Protein AF-A0A3D9H2J5-F1 (afdb_monomer_lite)

Radius of gyration: 15.91 Å; chains: 1; bounding box: 38×36×37 Å

Organism: NCBI:txid1461337

pLDDT: mean 86.43, std 13.75, range [40.31, 96.31]

Secondary structure (DSSP, 8-state):
--HHHHHHHHHHHHHHHHHHTT-HHHHHHHHHHHHHTT---HHHHHHHHHHHHHTT-HHHHHHHHHHHHHHH-SPPTT-THHHHHHHHHHHTT-HHHHHHHHHHHHHHHHHHTTS--S-----

Sequence (123 aa):
MTNNALSSGLILRLAHAMLLDGRPGNAAILADTAQAIGMKSEKILAIKAYALLLADEAQSASEAMAEWERDNREIGPASPLQILKAIIQQKSGDEEAARTILIRYSETVEKQMGGPHLPAAAA

Foldseek 3Di:
DPPPVVVVVVLLVVLVVCVVVLNLVVSLVSLVVCVVVPNDDPSSLVSNLVSCVSVVNLVVSVVSQVVSCVVPNDDDLQHPVLQSVLSSCVSVVNNVSSVVSVVSNQVVVQVVVPHDPDDPPDD

Structure (mmCIF, N/CA/C/O backbone):
data_AF-A0A3D9H2J5-F1
#
_entry.id   AF-A0A3D9H2J5-F1
#
loop_
_atom_site.group_PDB
_atom_site.id
_atom_site.type_symbol
_atom_site.label_atom_id
_atom_site.label_alt_id
_atom_site.label_comp_id
_atom_site.label_asym_id
_atom_site.label_entity_id
_atom_site.label_seq_id
_atom_site.pdbx_PDB_ins_code
_atom_site.Cartn_x
_atom_site.Cartn_y
_atom_site.Cartn_z
_atom_site.occupancy
_atom_site.B_iso_or_equiv
_atom_site.auth_seq_id
_atom_site.auth_comp_id
_atom_site.auth_asym_id
_atom_site.auth_atom_id
_atom_site.pdbx_PDB_model_num
ATOM 1 N N . MET A 1 1 ? 24.006 3.958 -19.427 1.00 42.19 1 MET A N 1
ATOM 2 C CA . MET A 1 1 ? 23.217 3.600 -18.223 1.00 42.19 1 MET A CA 1
ATOM 3 C C . MET A 1 1 ? 21.894 4.385 -18.167 1.00 42.19 1 MET A C 1
ATOM 5 O O . MET A 1 1 ? 21.607 5.046 -17.183 1.00 42.19 1 MET A O 1
ATOM 9 N N . THR A 1 2 ? 21.064 4.325 -19.215 1.00 49.44 2 THR A N 1
ATOM 10 C CA . THR A 1 2 ? 19.833 5.143 -19.365 1.00 49.44 2 THR A CA 1
ATOM 11 C C . THR A 1 2 ? 18.534 4.330 -19.294 1.00 49.44 2 THR A C 1
ATOM 13 O O . THR A 1 2 ? 17.446 4.898 -19.300 1.00 49.44 2 THR A O 1
ATOM 16 N N . ASN A 1 3 ? 18.627 3.001 -19.191 1.00 54.72 3 ASN A N 1
ATOM 17 C CA . ASN A 1 3 ? 17.481 2.110 -19.384 1.00 54.72 3 ASN A CA 1
ATOM 18 C C . ASN A 1 3 ? 16.549 1.998 -18.163 1.00 54.72 3 ASN A C 1
ATOM 20 O O . ASN A 1 3 ? 15.408 1.575 -18.314 1.00 54.72 3 ASN A O 1
ATOM 24 N N . ASN A 1 4 ? 17.007 2.389 -16.966 1.00 61.03 4 ASN A N 1
ATOM 25 C CA . ASN A 1 4 ? 16.297 2.124 -15.706 1.00 61.03 4 ASN A CA 1
ATOM 26 C C . ASN A 1 4 ? 15.177 3.145 -15.404 1.00 61.03 4 ASN A C 1
ATOM 28 O O . ASN A 1 4 ? 14.145 2.812 -14.828 1.00 61.03 4 ASN A O 1
ATOM 32 N N . ALA A 1 5 ? 15.341 4.401 -15.835 1.00 61.66 5 ALA A N 1
ATOM 33 C CA . ALA A 1 5 ? 14.344 5.452 -15.607 1.00 61.66 5 ALA A CA 1
ATOM 34 C C . ALA A 1 5 ? 13.113 5.300 -16.523 1.00 61.66 5 ALA A C 1
ATOM 36 O O . ALA A 1 5 ? 11.979 5.498 -16.084 1.00 61.66 5 ALA A O 1
ATOM 37 N N . LEU A 1 6 ? 13.329 4.903 -17.783 1.00 62.19 6 LEU A N 1
ATOM 38 C CA . LEU A 1 6 ? 12.255 4.669 -18.755 1.00 62.19 6 LEU A CA 1
ATOM 39 C C . LEU A 1 6 ? 11.397 3.455 -18.377 1.00 62.19 6 LEU A C 1
ATOM 41 O O . LEU A 1 6 ? 10.169 3.537 -18.410 1.00 62.19 6 LEU A O 1
ATOM 45 N N . SER A 1 7 ? 12.034 2.362 -17.954 1.00 73.81 7 SER A N 1
ATOM 46 C CA . SER A 1 7 ? 11.350 1.156 -17.467 1.00 73.81 7 SER A CA 1
ATOM 47 C C . SER A 1 7 ? 10.592 1.416 -16.160 1.00 73.81 7 SER A C 1
ATOM 49 O O . SER A 1 7 ? 9.438 1.006 -16.045 1.00 73.81 7 SER A O 1
ATOM 51 N N . SER A 1 8 ? 11.150 2.214 -15.240 1.00 73.81 8 SER A N 1
ATOM 52 C CA . SER A 1 8 ? 10.431 2.675 -14.039 1.00 73.81 8 SER A CA 1
ATOM 53 C C . SER A 1 8 ? 9.174 3.471 -14.371 1.00 73.81 8 SER A C 1
ATOM 55 O O . SER A 1 8 ? 8.104 3.192 -13.837 1.00 73.81 8 SER A O 1
ATOM 57 N N . GLY A 1 9 ? 9.267 4.434 -15.290 1.00 84.00 9 GLY A N 1
ATOM 58 C CA . GLY A 1 9 ? 8.107 5.218 -15.711 1.00 84.00 9 GLY A CA 1
ATOM 59 C C . GLY A 1 9 ? 7.017 4.375 -16.382 1.00 84.00 9 GLY A C 1
ATOM 60 O O . GLY A 1 9 ? 5.833 4.640 -16.180 1.00 84.00 9 GLY A O 1
ATOM 61 N N . LEU A 1 10 ? 7.395 3.360 -17.165 1.00 89.00 10 LEU A N 1
ATOM 62 C CA . LEU A 1 10 ? 6.447 2.444 -17.802 1.00 89.00 10 LEU A CA 1
ATOM 63 C C . LEU A 1 10 ? 5.722 1.566 -16.774 1.00 89.00 10 LEU A C 1
ATOM 65 O O . LEU A 1 10 ? 4.498 1.478 -16.825 1.00 89.00 10 LEU A O 1
ATOM 69 N N . ILE A 1 11 ? 6.455 0.977 -15.826 1.00 89.44 11 ILE A N 1
ATOM 70 C CA . ILE A 1 11 ? 5.887 0.124 -14.771 1.00 89.44 11 ILE A CA 1
ATOM 71 C C . ILE A 1 11 ? 4.869 0.900 -13.935 1.00 89.44 11 ILE A C 1
ATOM 73 O O . ILE A 1 11 ? 3.759 0.417 -13.730 1.00 89.44 11 ILE A O 1
ATOM 77 N N . LEU A 1 12 ? 5.200 2.129 -13.523 1.00 89.81 12 LEU A N 1
ATOM 78 C CA . LEU A 1 12 ? 4.281 2.971 -12.752 1.00 89.81 12 LEU A CA 1
ATOM 79 C C . LEU A 1 12 ? 2.983 3.260 -13.522 1.00 89.81 12 LEU A C 1
ATOM 81 O O . LEU A 1 12 ? 1.895 3.166 -12.957 1.00 89.81 12 LEU A O 1
ATOM 85 N N . ARG A 1 13 ? 3.079 3.592 -14.817 1.00 93.44 13 ARG A N 1
ATOM 86 C CA . ARG A 1 13 ? 1.900 3.870 -15.656 1.00 93.44 13 ARG A CA 1
ATOM 87 C C . ARG A 1 13 ? 1.050 2.626 -15.883 1.00 93.44 13 ARG A C 1
ATOM 89 O O . ARG A 1 13 ? -0.171 2.721 -15.829 1.00 93.44 13 ARG A O 1
ATOM 96 N N . LEU A 1 14 ? 1.682 1.480 -16.126 1.00 94.62 14 LEU A N 1
ATOM 97 C CA . LEU A 1 14 ? 0.977 0.222 -16.348 1.00 94.62 14 LEU A CA 1
ATOM 98 C C . LEU A 1 14 ? 0.260 -0.242 -15.077 1.00 94.62 14 LEU A C 1
ATOM 100 O O . LEU A 1 14 ? -0.917 -0.583 -15.141 1.00 94.62 14 LEU A O 1
ATOM 104 N N . ALA A 1 15 ? 0.930 -0.182 -13.926 1.00 94.19 15 ALA A N 1
ATOM 105 C CA . ALA A 1 15 ? 0.312 -0.496 -12.645 1.00 94.19 15 ALA A CA 1
ATOM 106 C C . ALA A 1 15 ? -0.872 0.431 -12.347 1.00 94.19 15 ALA A C 1
ATOM 108 O O . ALA A 1 15 ? -1.934 -0.032 -11.942 1.00 94.19 15 ALA A O 1
ATOM 109 N N . HIS A 1 16 ? -0.728 1.732 -12.616 1.00 92.56 16 HIS A N 1
ATOM 110 C CA . HIS A 1 16 ? -1.829 2.679 -12.466 1.00 92.56 16 HIS A CA 1
ATOM 111 C C . HIS A 1 16 ? -3.009 2.347 -13.392 1.00 92.56 16 HIS A C 1
ATOM 113 O O . HIS A 1 16 ? -4.150 2.337 -12.941 1.00 92.56 16 HIS A O 1
ATOM 119 N N . ALA A 1 17 ? -2.753 2.003 -14.657 1.00 95.19 17 ALA A N 1
ATOM 120 C CA . ALA A 1 17 ? -3.803 1.582 -15.583 1.00 95.19 17 ALA A CA 1
ATOM 121 C C . ALA A 1 17 ? -4.522 0.305 -15.112 1.00 95.19 17 ALA A C 1
ATOM 123 O O . ALA A 1 17 ? -5.740 0.223 -15.215 1.00 95.19 17 ALA A O 1
ATOM 124 N N . MET A 1 18 ? -3.794 -0.668 -14.551 1.00 96.31 18 MET A N 1
ATOM 125 C CA . MET A 1 18 ? -4.388 -1.880 -13.970 1.00 96.31 18 MET A CA 1
ATOM 126 C C . MET A 1 18 ? -5.296 -1.561 -12.778 1.00 96.31 18 MET A C 1
ATOM 128 O O . MET A 1 18 ? -6.372 -2.143 -12.668 1.00 96.31 18 MET A O 1
ATOM 132 N N . LEU A 1 19 ? -4.889 -0.627 -11.912 1.00 93.94 19 LEU A N 1
ATOM 133 C CA . LEU A 1 19 ? -5.704 -0.171 -10.782 1.00 93.94 19 LEU A CA 1
ATOM 134 C C . LEU A 1 19 ? -6.996 0.509 -11.257 1.00 93.94 19 LEU A C 1
ATOM 136 O O . LEU A 1 19 ? -8.068 0.188 -10.753 1.00 93.94 19 LEU A O 1
ATOM 140 N N . LEU A 1 20 ? -6.906 1.397 -12.253 1.00 94.00 20 LEU A N 1
ATOM 141 C CA . LEU A 1 20 ? -8.071 2.079 -12.834 1.00 94.00 20 LEU A CA 1
ATOM 142 C C . LEU A 1 20 ? -9.048 1.111 -13.511 1.00 94.00 20 LEU A C 1
ATOM 144 O O . LEU A 1 20 ? -10.253 1.335 -13.488 1.00 94.00 20 LEU A O 1
ATOM 148 N N . ASP A 1 21 ? -8.530 0.031 -14.086 1.00 95.44 21 ASP A N 1
ATOM 149 C CA . ASP A 1 21 ? -9.309 -1.012 -14.754 1.00 95.44 21 ASP A CA 1
ATOM 150 C C . ASP A 1 21 ? -9.847 -2.082 -13.781 1.00 95.44 21 ASP A C 1
ATOM 152 O O . ASP A 1 21 ? -10.285 -3.151 -14.199 1.00 95.44 21 ASP A O 1
ATOM 156 N N . GLY A 1 22 ? -9.771 -1.843 -12.466 1.00 94.31 22 GLY A N 1
ATOM 157 C CA . GLY A 1 22 ? -10.298 -2.760 -11.452 1.00 94.31 22 GLY A CA 1
ATOM 158 C C . GLY A 1 22 ? -9.533 -4.082 -11.351 1.00 94.31 22 GLY A C 1
ATOM 159 O O . GLY A 1 22 ? -10.092 -5.086 -10.915 1.00 94.31 22 GLY A O 1
ATOM 160 N N . ARG A 1 23 ? -8.250 -4.102 -11.737 1.00 95.94 23 ARG A N 1
ATOM 161 C CA . ARG A 1 23 ? -7.363 -5.277 -11.667 1.00 95.94 23 ARG A CA 1
ATOM 162 C C . ARG A 1 23 ? -6.253 -5.085 -10.621 1.00 95.94 23 ARG A C 1
ATOM 164 O O . ARG A 1 23 ? -5.072 -5.104 -10.983 1.00 95.94 23 ARG A O 1
ATOM 171 N N . PRO A 1 24 ? -6.589 -4.919 -9.326 1.00 94.50 24 PRO A N 1
ATOM 172 C CA . PRO A 1 24 ? -5.598 -4.666 -8.282 1.00 94.50 24 PRO A CA 1
ATOM 173 C C . PRO A 1 24 ? -4.600 -5.821 -8.124 1.00 94.50 24 PRO A C 1
ATOM 175 O O . PRO A 1 24 ? -3.406 -5.565 -8.020 1.00 94.50 24 PRO A O 1
ATOM 178 N N . GLY A 1 25 ? -5.033 -7.082 -8.234 1.00 94.19 25 GLY A N 1
ATOM 179 C CA . GLY A 1 25 ? -4.120 -8.233 -8.167 1.00 94.19 25 GLY A CA 1
ATOM 180 C C . GLY A 1 25 ? -3.014 -8.194 -9.232 1.00 94.19 25 GLY A C 1
ATOM 181 O O . GLY A 1 25 ? -1.847 -8.431 -8.931 1.00 94.19 25 GLY A O 1
ATOM 182 N N . ASN A 1 26 ? -3.337 -7.782 -10.463 1.00 95.88 26 ASN A N 1
ATOM 183 C CA . ASN A 1 26 ? -2.330 -7.623 -11.519 1.00 95.88 26 ASN A CA 1
ATOM 184 C C . ASN A 1 26 ? -1.342 -6.493 -11.202 1.00 95.88 26 ASN A C 1
ATOM 186 O O . ASN A 1 26 ? -0.153 -6.615 -11.495 1.00 95.88 26 ASN A O 1
ATOM 190 N N . ALA A 1 27 ? -1.821 -5.403 -10.595 1.00 96.19 27 ALA A N 1
ATOM 191 C CA . ALA A 1 27 ? -0.967 -4.298 -10.178 1.00 96.19 27 ALA A CA 1
ATOM 192 C C . ALA A 1 27 ? -0.005 -4.716 -9.050 1.00 96.19 27 ALA A C 1
ATOM 194 O O . ALA A 1 27 ? 1.163 -4.328 -9.080 1.00 96.19 27 ALA A O 1
ATOM 195 N N . ALA A 1 28 ? -0.463 -5.548 -8.106 1.00 94.75 28 ALA A N 1
ATOM 196 C CA . ALA A 1 28 ? 0.378 -6.124 -7.055 1.00 94.75 28 ALA A CA 1
ATOM 197 C C . ALA A 1 28 ? 1.467 -7.042 -7.640 1.00 94.75 28 ALA A C 1
ATOM 199 O O . ALA A 1 28 ? 2.647 -6.831 -7.368 1.00 94.75 28 ALA A O 1
ATOM 200 N N . ILE A 1 29 ? 1.099 -7.964 -8.542 1.00 94.81 29 ILE A N 1
ATOM 201 C CA . ILE A 1 29 ? 2.050 -8.854 -9.238 1.00 94.81 29 ILE A CA 1
ATOM 202 C C . ILE A 1 29 ? 3.099 -8.047 -10.018 1.00 94.81 29 ILE A C 1
ATOM 204 O O . ILE A 1 29 ? 4.290 -8.373 -10.013 1.00 94.81 29 ILE A O 1
ATOM 208 N N . LEU A 1 30 ? 2.679 -6.976 -10.696 1.00 94.75 30 LEU A N 1
ATOM 209 C CA . LEU A 1 30 ? 3.595 -6.103 -11.426 1.00 94.75 30 LEU A CA 1
ATOM 210 C C . LEU A 1 30 ? 4.566 -5.378 -10.480 1.00 94.75 30 LEU A C 1
ATOM 212 O O . LEU A 1 30 ? 5.746 -5.242 -10.808 1.00 94.75 30 LEU A O 1
ATOM 216 N N . ALA A 1 31 ? 4.096 -4.935 -9.312 1.00 93.75 31 ALA A N 1
ATOM 217 C CA . ALA A 1 31 ? 4.947 -4.314 -8.304 1.00 93.75 31 ALA A CA 1
ATOM 218 C C . ALA A 1 31 ? 5.964 -5.307 -7.714 1.00 93.75 31 ALA A C 1
ATOM 220 O O . ALA A 1 31 ? 7.140 -4.960 -7.603 1.00 93.75 31 ALA A O 1
ATOM 221 N N . ASP A 1 32 ? 5.556 -6.547 -7.434 1.00 92.94 32 ASP A N 1
ATOM 222 C CA . ASP A 1 32 ? 6.462 -7.620 -6.997 1.00 92.94 32 ASP A CA 1
ATOM 223 C C . ASP A 1 32 ? 7.522 -7.929 -8.052 1.00 92.94 32 ASP A C 1
ATOM 225 O O . ASP A 1 32 ? 8.711 -8.028 -7.751 1.00 92.94 32 ASP A O 1
ATOM 229 N N . THR A 1 33 ? 7.106 -8.000 -9.317 1.00 92.25 33 THR A N 1
ATOM 230 C CA . THR A 1 33 ? 8.023 -8.212 -10.441 1.00 92.25 33 THR A CA 1
ATOM 231 C C . THR A 1 33 ? 9.048 -7.081 -10.525 1.00 92.25 33 THR A C 1
ATOM 233 O O . THR A 1 33 ? 10.238 -7.339 -10.703 1.00 92.25 33 THR A O 1
ATOM 236 N N . ALA A 1 34 ? 8.614 -5.828 -10.350 1.00 90.94 34 ALA A N 1
ATOM 237 C CA . ALA A 1 34 ? 9.506 -4.673 -10.329 1.00 90.94 34 ALA A CA 1
ATOM 238 C C . ALA A 1 34 ? 10.513 -4.751 -9.166 1.00 90.94 34 ALA A C 1
ATOM 240 O O . ALA A 1 34 ? 11.709 -4.525 -9.363 1.00 90.94 34 ALA A O 1
ATOM 241 N N . GLN A 1 35 ? 10.063 -5.125 -7.965 1.00 89.50 35 GLN A N 1
ATOM 242 C CA . GLN A 1 35 ? 10.947 -5.326 -6.814 1.00 89.50 35 GLN A CA 1
ATOM 243 C C . GLN A 1 35 ? 11.967 -6.447 -7.065 1.00 89.50 35 GLN A C 1
ATOM 245 O O . GLN A 1 35 ? 13.153 -6.256 -6.785 1.00 89.50 35 GLN A O 1
ATOM 250 N N . ALA A 1 36 ? 11.541 -7.570 -7.654 1.00 88.69 36 ALA A N 1
ATOM 251 C CA . ALA A 1 36 ? 12.396 -8.719 -7.959 1.00 88.69 36 ALA A CA 1
ATOM 252 C C . ALA A 1 36 ? 13.523 -8.390 -8.953 1.00 88.69 36 ALA A C 1
ATOM 254 O O . ALA A 1 36 ? 14.624 -8.926 -8.837 1.00 88.69 36 ALA A O 1
ATOM 255 N N . ILE A 1 37 ? 13.292 -7.463 -9.889 1.00 87.00 37 ILE A N 1
ATOM 256 C CA . ILE A 1 37 ? 14.328 -6.968 -10.815 1.00 87.00 37 ILE A CA 1
ATOM 257 C C . ILE A 1 37 ? 15.149 -5.797 -10.242 1.00 87.00 37 ILE A C 1
ATOM 259 O O . ILE A 1 37 ? 15.880 -5.127 -10.973 1.00 87.00 37 ILE A O 1
ATOM 263 N N 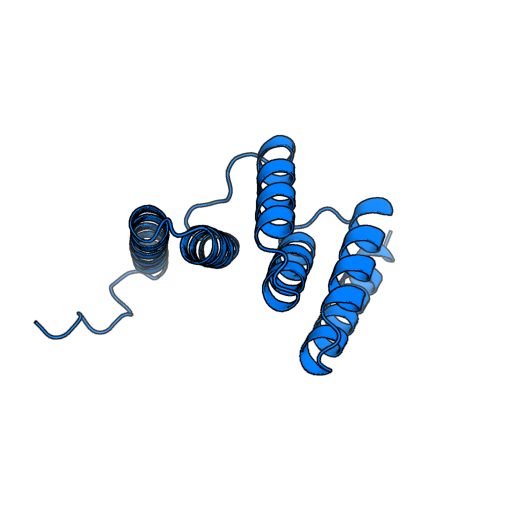. GLY A 1 38 ? 15.051 -5.545 -8.933 1.00 84.81 38 GLY A N 1
ATOM 264 C CA . GLY A 1 38 ? 15.869 -4.573 -8.206 1.00 84.81 38 GLY A CA 1
ATOM 265 C C . GLY A 1 38 ? 15.295 -3.157 -8.143 1.00 84.81 38 GLY A C 1
ATOM 266 O O . GLY A 1 38 ? 15.978 -2.243 -7.680 1.00 84.81 38 GLY A O 1
ATOM 267 N N . MET A 1 39 ? 14.047 -2.935 -8.567 1.00 86.38 39 MET A N 1
ATOM 268 C CA . MET A 1 39 ? 13.413 -1.613 -8.521 1.00 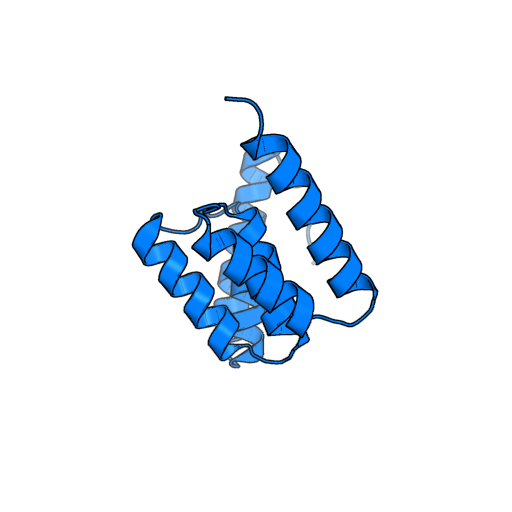86.38 39 MET A CA 1
ATOM 269 C C . MET A 1 39 ? 12.790 -1.345 -7.150 1.00 86.38 39 MET A C 1
ATOM 271 O O . MET A 1 39 ? 11.570 -1.292 -6.983 1.00 86.38 39 MET A O 1
ATOM 275 N N . LYS A 1 40 ? 13.647 -1.145 -6.147 1.00 84.38 40 LYS A N 1
ATOM 276 C CA . LYS A 1 40 ? 13.232 -0.746 -4.799 1.00 84.38 40 LYS A CA 1
ATOM 277 C C . LYS A 1 40 ? 13.010 0.767 -4.754 1.00 84.38 40 LYS A C 1
ATOM 279 O O . LYS A 1 40 ? 13.957 1.546 -4.725 1.00 84.38 40 LYS A O 1
ATOM 284 N N . SER A 1 41 ? 11.749 1.196 -4.785 1.00 87.19 41 SER A N 1
ATOM 285 C CA . SER A 1 41 ? 11.379 2.600 -4.584 1.00 87.19 41 SER A CA 1
ATOM 286 C C . SER A 1 41 ? 10.061 2.720 -3.832 1.00 87.19 41 SER A C 1
ATOM 288 O O . SER A 1 41 ? 9.179 1.870 -3.966 1.00 87.19 41 SER A O 1
ATOM 290 N N . GLU A 1 42 ? 9.907 3.829 -3.112 1.00 89.00 42 GLU A N 1
ATOM 291 C CA . GLU A 1 42 ? 8.697 4.152 -2.351 1.00 89.00 42 GLU A CA 1
ATOM 292 C C . GLU A 1 42 ? 7.432 4.105 -3.225 1.00 89.00 42 GLU A C 1
ATOM 294 O O . GLU A 1 42 ? 6.379 3.654 -2.790 1.00 89.00 42 GLU A O 1
ATOM 299 N N . LYS A 1 43 ? 7.546 4.492 -4.503 1.00 90.19 43 LYS A N 1
ATOM 300 C CA . LYS A 1 43 ? 6.431 4.478 -5.465 1.00 90.19 43 LYS A CA 1
ATOM 301 C C . LYS A 1 43 ? 5.965 3.065 -5.813 1.00 90.19 43 LYS A C 1
ATOM 303 O O . LYS A 1 43 ? 4.768 2.838 -5.954 1.00 90.19 43 LYS A O 1
ATOM 308 N N . ILE A 1 44 ? 6.901 2.127 -5.962 1.00 91.50 44 ILE A N 1
ATOM 309 C CA . ILE A 1 44 ? 6.575 0.722 -6.241 1.00 91.50 44 ILE A CA 1
ATOM 310 C C . ILE A 1 44 ? 5.915 0.090 -5.015 1.00 91.50 44 ILE A C 1
ATOM 312 O O . ILE A 1 44 ? 4.917 -0.613 -5.159 1.00 91.50 44 ILE A O 1
ATOM 316 N N . LEU A 1 45 ? 6.399 0.409 -3.811 1.00 93.56 45 LEU A N 1
ATOM 317 C CA . LEU A 1 45 ? 5.735 -0.016 -2.583 1.00 93.56 45 LEU A CA 1
ATOM 318 C C . LEU A 1 45 ? 4.330 0.581 -2.446 1.00 93.56 45 LEU A C 1
ATOM 320 O O . LEU A 1 45 ? 3.405 -0.144 -2.098 1.00 93.56 45 LEU A O 1
ATOM 324 N N . ALA A 1 46 ? 4.153 1.870 -2.748 1.00 93.50 46 ALA A N 1
ATOM 325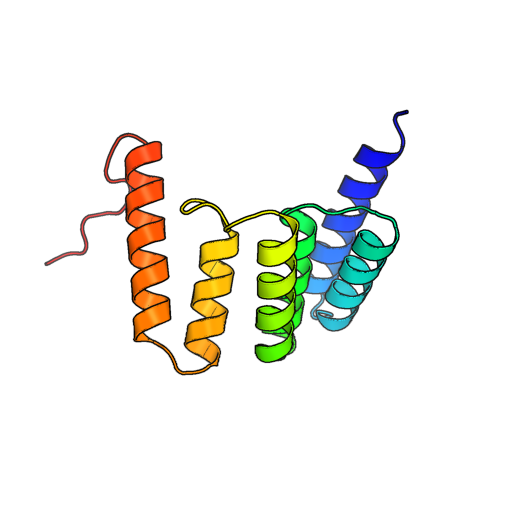 C CA . ALA A 1 46 ? 2.846 2.520 -2.690 1.00 93.50 46 ALA A CA 1
ATOM 326 C C . ALA A 1 46 ? 1.829 1.818 -3.601 1.00 93.50 46 ALA A C 1
ATOM 328 O O . ALA A 1 46 ? 0.708 1.556 -3.176 1.00 93.50 46 ALA A O 1
ATOM 329 N N . ILE A 1 47 ? 2.238 1.459 -4.824 1.00 94.25 47 ILE A N 1
ATOM 330 C CA . ILE A 1 47 ? 1.411 0.674 -5.749 1.00 94.25 47 ILE A CA 1
ATOM 331 C C . ILE A 1 47 ? 1.060 -0.681 -5.144 1.00 94.25 47 ILE A C 1
ATOM 333 O O . ILE A 1 47 ? -0.115 -1.030 -5.132 1.00 94.25 47 ILE A O 1
ATOM 337 N N . LYS A 1 48 ? 2.051 -1.429 -4.639 1.00 95.19 48 LYS A N 1
ATOM 338 C CA . LYS A 1 48 ? 1.829 -2.752 -4.042 1.00 95.19 48 LYS A CA 1
ATOM 339 C C . LYS A 1 48 ? 0.843 -2.671 -2.880 1.00 95.19 48 LYS A C 1
ATOM 341 O O . LYS A 1 48 ? -0.176 -3.347 -2.897 1.00 95.19 48 LYS A O 1
ATOM 346 N N . ALA A 1 49 ? 1.107 -1.809 -1.903 1.00 95.12 49 ALA A N 1
ATOM 347 C CA . ALA A 1 49 ? 0.258 -1.665 -0.728 1.00 95.12 49 ALA A CA 1
ATOM 348 C C . ALA A 1 49 ? -1.157 -1.197 -1.094 1.00 95.12 49 ALA A C 1
ATOM 350 O O . ALA A 1 49 ? -2.128 -1.744 -0.585 1.00 95.12 49 ALA A O 1
ATOM 351 N N . TYR A 1 50 ? -1.295 -0.233 -2.009 1.00 95.25 50 TYR A N 1
ATOM 352 C CA . TYR A 1 50 ? -2.610 0.220 -2.459 1.00 95.25 50 TYR A CA 1
ATOM 353 C C . TYR A 1 50 ? -3.375 -0.868 -3.226 1.00 95.25 50 TYR A C 1
ATOM 355 O O . TYR A 1 50 ? -4.563 -1.068 -2.989 1.00 95.25 50 TYR A O 1
ATOM 363 N N . ALA A 1 51 ? -2.692 -1.611 -4.097 1.00 95.94 51 ALA A N 1
ATOM 364 C CA . ALA A 1 51 ? -3.264 -2.746 -4.809 1.00 95.94 51 ALA A CA 1
ATOM 365 C C . ALA A 1 51 ? -3.769 -3.828 -3.842 1.00 95.94 51 ALA A C 1
ATOM 367 O O . ALA A 1 51 ? -4.910 -4.264 -3.961 1.00 95.94 51 ALA A O 1
ATOM 368 N N . LEU A 1 52 ? -2.958 -4.203 -2.850 1.00 95.94 52 LEU A N 1
ATOM 369 C CA . LEU A 1 52 ? -3.329 -5.175 -1.818 1.00 95.94 52 LEU A CA 1
ATOM 370 C C . LEU A 1 52 ? -4.528 -4.683 -0.994 1.00 95.94 52 LEU A C 1
ATOM 372 O O . LEU A 1 52 ? -5.473 -5.431 -0.773 1.00 95.94 52 LEU A O 1
ATOM 376 N N . LEU A 1 53 ? -4.564 -3.399 -0.626 1.00 94.94 53 LEU A N 1
ATOM 377 C CA . LEU A 1 53 ? -5.709 -2.801 0.071 1.00 94.94 53 LEU A CA 1
ATOM 378 C C . LEU A 1 53 ? -7.006 -2.832 -0.752 1.00 94.94 53 LEU A C 1
ATOM 380 O O . LEU A 1 53 ? -8.076 -3.045 -0.179 1.00 94.94 53 LEU A O 1
ATOM 384 N N . LEU A 1 54 ? -6.928 -2.623 -2.071 1.00 94.19 54 LEU A N 1
ATOM 385 C CA . LEU A 1 54 ? -8.075 -2.744 -2.981 1.00 94.19 54 LEU A CA 1
ATOM 386 C C . LEU A 1 54 ? -8.516 -4.197 -3.193 1.00 94.19 54 LEU A C 1
ATOM 388 O O . LEU A 1 54 ? -9.692 -4.436 -3.452 1.00 94.19 54 LEU A O 1
ATOM 392 N N . ALA A 1 55 ? -7.592 -5.151 -3.081 1.00 92.56 55 ALA A N 1
ATOM 393 C CA . ALA A 1 55 ? -7.876 -6.585 -3.103 1.00 92.56 55 ALA A CA 1
ATOM 394 C C . ALA A 1 55 ? -8.388 -7.124 -1.749 1.00 92.56 55 ALA A C 1
ATOM 396 O O . ALA A 1 55 ? -8.595 -8.323 -1.613 1.00 92.56 55 ALA A O 1
ATOM 397 N N . ASP A 1 56 ? -8.603 -6.244 -0.765 1.00 92.56 56 ASP A N 1
ATOM 398 C CA . ASP A 1 56 ? -8.962 -6.571 0.622 1.00 92.56 56 ASP A CA 1
ATOM 399 C C . ASP A 1 56 ? -7.915 -7.413 1.379 1.00 92.56 56 ASP A C 1
ATOM 401 O O . ASP A 1 56 ? -8.187 -8.047 2.393 1.00 92.56 56 ASP A O 1
ATOM 405 N N . GLU A 1 57 ? -6.661 -7.345 0.936 1.00 93.31 57 GLU A N 1
ATOM 406 C CA . GLU A 1 57 ? -5.507 -8.023 1.527 1.00 93.31 57 GLU A CA 1
ATOM 407 C C . GLU A 1 57 ? -4.739 -7.074 2.467 1.00 93.31 57 GLU A C 1
ATOM 409 O O . GLU A 1 57 ? -3.542 -6.815 2.311 1.00 93.31 57 GLU A O 1
ATOM 414 N N . ALA A 1 58 ? -5.434 -6.512 3.463 1.00 92.62 58 ALA A N 1
ATOM 415 C CA . ALA A 1 58 ? -4.850 -5.533 4.392 1.00 92.62 58 ALA A CA 1
ATOM 416 C C . ALA A 1 58 ? -3.635 -6.079 5.162 1.00 92.62 58 ALA A C 1
ATOM 418 O O . ALA A 1 58 ? -2.661 -5.357 5.383 1.00 92.62 58 ALA A O 1
ATOM 419 N N . GLN A 1 59 ? -3.667 -7.366 5.518 1.00 94.56 59 GLN A N 1
ATOM 420 C CA . GLN A 1 59 ? -2.560 -8.042 6.189 1.00 94.56 59 GLN A CA 1
ATOM 421 C C . GLN A 1 59 ? -1.309 -8.088 5.301 1.00 94.56 59 GLN A C 1
ATOM 423 O O . GLN A 1 59 ? -0.228 -7.693 5.733 1.00 94.56 59 GLN A O 1
ATOM 428 N N . SER A 1 60 ? -1.459 -8.468 4.032 1.00 95.12 60 SER A N 1
ATOM 429 C CA . SER A 1 60 ? -0.354 -8.494 3.069 1.00 95.12 60 SER A CA 1
ATOM 430 C C . SER A 1 60 ? 0.180 -7.089 2.773 1.00 95.12 60 SER A C 1
ATOM 432 O O . SER A 1 60 ? 1.387 -6.902 2.609 1.00 95.12 60 SER A O 1
ATOM 434 N N . ALA A 1 61 ? -0.689 -6.071 2.757 1.00 94.81 61 ALA A N 1
ATOM 435 C CA . ALA A 1 61 ? -0.265 -4.674 2.644 1.00 94.81 61 ALA A CA 1
ATOM 436 C C . ALA A 1 61 ? 0.587 -4.234 3.850 1.00 94.81 61 ALA A C 1
ATOM 438 O O . ALA A 1 61 ? 1.607 -3.562 3.674 1.00 94.81 61 ALA A O 1
ATOM 439 N N . SER A 1 62 ? 0.195 -4.641 5.063 1.00 94.94 62 SER A N 1
ATOM 440 C CA . SER A 1 62 ? 0.946 -4.402 6.302 1.00 94.94 62 SER A CA 1
ATOM 441 C C . SER A 1 62 ? 2.328 -5.054 6.264 1.00 94.94 62 SER A C 1
ATOM 443 O O . SER A 1 62 ? 3.339 -4.407 6.539 1.00 94.94 62 SER A O 1
ATOM 445 N N . GLU A 1 63 ? 2.394 -6.316 5.839 1.00 94.62 63 GLU A N 1
ATOM 446 C CA . GLU A 1 63 ? 3.646 -7.067 5.723 1.00 94.62 63 GLU A CA 1
ATOM 447 C C . GLU A 1 63 ? 4.615 -6.422 4.728 1.00 94.62 63 GLU A C 1
ATOM 449 O O . GLU A 1 63 ? 5.797 -6.262 5.041 1.00 94.62 63 GLU A O 1
ATOM 454 N N . ALA A 1 64 ? 4.112 -5.972 3.574 1.00 93.25 64 ALA A N 1
ATOM 455 C CA . ALA A 1 64 ? 4.915 -5.270 2.576 1.00 93.25 64 ALA A CA 1
ATOM 456 C C . ALA A 1 64 ? 5.507 -3.954 3.120 1.00 93.25 64 ALA A C 1
ATOM 458 O O . ALA A 1 64 ? 6.664 -3.629 2.846 1.00 93.25 64 ALA A O 1
ATOM 459 N N . MET A 1 65 ? 4.737 -3.202 3.914 1.00 92.88 65 MET A N 1
ATOM 460 C CA . MET A 1 65 ? 5.213 -1.980 4.575 1.00 92.88 65 MET A CA 1
ATOM 461 C C . MET A 1 65 ? 6.267 -2.287 5.645 1.00 92.88 65 MET A C 1
ATOM 463 O O . MET A 1 65 ? 7.301 -1.623 5.700 1.00 92.88 65 MET A O 1
ATOM 467 N N . ALA A 1 66 ? 6.044 -3.320 6.458 1.00 92.19 66 ALA A N 1
ATOM 468 C CA . ALA A 1 66 ? 6.980 -3.732 7.500 1.00 92.19 66 ALA A CA 1
ATOM 469 C C . ALA A 1 66 ? 8.304 -4.263 6.924 1.00 92.19 66 ALA A C 1
ATOM 471 O O . ALA A 1 66 ? 9.368 -4.064 7.511 1.00 92.19 66 ALA A O 1
ATOM 472 N N . GLU A 1 67 ? 8.266 -4.953 5.781 1.00 91.06 67 GLU A N 1
ATOM 473 C CA . GLU A 1 67 ? 9.470 -5.352 5.045 1.00 91.06 67 GLU A CA 1
ATOM 474 C C . GLU A 1 67 ? 10.254 -4.136 4.552 1.00 91.06 67 GLU A C 1
ATOM 476 O O . GLU A 1 67 ? 11.466 -4.051 4.752 1.00 91.06 67 GLU A O 1
ATOM 481 N N . TRP A 1 68 ? 9.563 -3.153 3.979 1.00 90.19 68 TRP A N 1
ATOM 482 C CA . TRP A 1 68 ? 10.205 -1.930 3.522 1.00 90.19 68 TRP A CA 1
ATOM 483 C C . TRP A 1 68 ? 10.889 -1.151 4.643 1.00 90.19 68 TRP A C 1
ATOM 485 O O . TRP A 1 68 ? 12.017 -0.697 4.452 1.00 90.19 68 TRP A O 1
ATOM 495 N N . GLU A 1 69 ? 10.234 -1.006 5.797 1.00 90.06 69 GLU A N 1
ATOM 496 C CA . GLU A 1 69 ? 10.786 -0.299 6.959 1.00 90.06 69 GLU A CA 1
ATOM 497 C C . GLU A 1 69 ? 12.037 -0.987 7.518 1.00 90.06 69 GLU A C 1
ATOM 499 O O . GLU A 1 69 ? 12.980 -0.307 7.930 1.00 90.06 69 GLU A O 1
ATOM 504 N N . ARG A 1 70 ? 12.084 -2.327 7.472 1.00 88.69 70 ARG A N 1
ATOM 505 C CA . ARG A 1 70 ? 13.284 -3.100 7.828 1.00 88.69 70 ARG A CA 1
ATOM 506 C C . ARG A 1 70 ? 14.454 -2.802 6.889 1.00 88.69 70 ARG A C 1
ATOM 508 O O . ARG A 1 70 ? 15.577 -2.635 7.358 1.00 88.69 70 ARG A O 1
ATOM 515 N N . ASP A 1 71 ? 14.185 -2.700 5.591 1.00 85.31 71 ASP A N 1
ATOM 516 C CA . ASP A 1 71 ? 15.210 -2.514 4.559 1.00 85.31 71 ASP A CA 1
ATOM 517 C C . ASP A 1 71 ? 15.673 -1.052 4.398 1.00 85.31 71 ASP A C 1
ATOM 519 O O . ASP A 1 71 ? 16.833 -0.804 4.066 1.00 85.31 71 ASP A O 1
ATOM 523 N N . ASN A 1 72 ? 14.783 -0.073 4.595 1.00 79.38 72 ASN A N 1
ATOM 524 C CA . ASN A 1 72 ? 14.990 1.318 4.156 1.00 79.38 72 ASN A CA 1
ATOM 525 C C . ASN A 1 72 ? 14.940 2.352 5.291 1.00 79.38 72 ASN A C 1
ATOM 527 O O . ASN A 1 72 ? 15.030 3.550 5.013 1.00 79.38 72 ASN A O 1
ATOM 531 N N . ARG A 1 73 ? 14.875 1.901 6.555 1.00 71.19 73 ARG A N 1
ATOM 532 C CA . ARG A 1 73 ? 14.567 2.715 7.748 1.00 71.19 73 ARG A CA 1
ATOM 533 C C . ARG A 1 73 ? 13.108 3.197 7.756 1.00 71.19 73 ARG A C 1
ATOM 535 O O . ARG A 1 73 ? 12.338 2.938 6.834 1.00 71.19 73 ARG A O 1
ATOM 542 N N . GLU A 1 74 ? 12.730 3.854 8.850 1.00 79.12 74 GLU A N 1
ATOM 543 C CA . GLU A 1 74 ? 11.371 4.331 9.120 1.00 79.12 74 GLU A CA 1
ATOM 544 C C . GLU A 1 74 ? 10.811 5.182 7.967 1.00 79.12 74 GLU A C 1
ATOM 546 O O . GLU A 1 74 ? 11.495 6.060 7.429 1.00 79.12 74 GLU A O 1
ATOM 551 N N . ILE A 1 75 ? 9.551 4.931 7.596 1.00 83.06 75 ILE A N 1
ATOM 552 C CA . ILE A 1 75 ? 8.828 5.743 6.613 1.00 83.06 75 ILE A CA 1
ATOM 553 C C . ILE A 1 75 ? 8.762 7.184 7.127 1.00 83.06 75 ILE A C 1
ATOM 555 O O . ILE A 1 75 ? 8.250 7.447 8.215 1.00 83.06 75 ILE A O 1
ATOM 559 N N . GLY A 1 76 ? 9.250 8.133 6.326 1.00 85.50 76 GLY A N 1
ATOM 560 C CA . GLY A 1 76 ? 9.282 9.540 6.716 1.00 85.50 76 GLY A CA 1
ATOM 561 C C . GLY A 1 76 ? 7.894 10.070 7.119 1.00 85.50 76 GLY A C 1
ATOM 562 O O . GLY A 1 76 ? 6.888 9.671 6.530 1.00 85.50 76 GLY A O 1
ATOM 563 N N . PRO A 1 77 ? 7.798 10.996 8.086 1.00 85.75 77 PRO A N 1
ATOM 564 C CA . PRO A 1 77 ? 6.512 11.457 8.623 1.00 85.75 77 PRO A CA 1
ATOM 565 C C . PRO A 1 77 ? 5.646 12.231 7.614 1.00 85.75 77 PRO A C 1
ATOM 567 O O . PRO A 1 77 ? 4.438 12.311 7.794 1.00 85.75 77 PRO A O 1
ATOM 570 N N . ALA A 1 78 ? 6.239 12.761 6.537 1.00 85.94 78 ALA A N 1
ATOM 571 C CA . ALA A 1 78 ? 5.531 13.401 5.420 1.00 85.94 78 ALA A CA 1
ATOM 572 C C . ALA A 1 78 ? 5.403 12.498 4.175 1.00 85.94 78 ALA A C 1
ATOM 574 O O . ALA A 1 78 ? 4.943 12.947 3.124 1.00 85.94 78 ALA A O 1
ATOM 575 N N . SER A 1 79 ? 5.825 11.232 4.256 1.00 89.94 79 SER A N 1
ATOM 576 C CA . SER A 1 79 ? 5.703 10.292 3.138 1.00 89.94 79 SER A CA 1
ATOM 577 C C . SER A 1 79 ? 4.228 9.972 2.869 1.00 89.94 79 SER A C 1
ATOM 579 O O . SER A 1 79 ? 3.494 9.664 3.811 1.00 89.94 79 SER A O 1
ATOM 581 N N . PRO A 1 80 ? 3.782 9.945 1.600 1.00 86.56 80 PRO A N 1
ATOM 582 C CA . PRO A 1 80 ? 2.448 9.466 1.237 1.00 86.56 80 PRO A CA 1
ATOM 583 C C . PRO A 1 80 ? 2.140 8.042 1.729 1.00 86.56 80 PRO A C 1
ATOM 585 O O . PRO A 1 80 ? 0.972 7.691 1.885 1.00 86.56 80 PRO A O 1
ATOM 588 N N . LEU A 1 81 ? 3.158 7.219 2.017 1.00 92.69 81 LEU A N 1
ATOM 589 C CA . LEU A 1 81 ? 2.962 5.889 2.601 1.00 92.69 81 LEU A CA 1
ATOM 590 C C . LEU A 1 81 ? 2.345 5.940 4.004 1.00 92.69 81 LEU A C 1
ATOM 592 O O . LEU A 1 81 ? 1.705 4.971 4.403 1.00 92.69 81 LEU A O 1
ATOM 596 N N . GLN A 1 82 ? 2.469 7.055 4.734 1.00 94.44 82 GLN A N 1
ATOM 597 C CA . GLN A 1 82 ? 1.796 7.231 6.026 1.00 94.44 82 GLN A CA 1
ATOM 598 C C . GLN A 1 82 ? 0.270 7.164 5.881 1.00 94.44 82 GLN A C 1
ATOM 600 O O . GLN A 1 82 ? -0.404 6.574 6.721 1.00 94.44 82 GLN A O 1
ATOM 605 N N . ILE A 1 83 ? -0.279 7.676 4.774 1.00 94.50 83 ILE A N 1
ATOM 606 C CA . ILE A 1 83 ? -1.715 7.576 4.483 1.00 94.50 83 ILE A CA 1
ATOM 607 C C . ILE A 1 83 ? -2.109 6.106 4.297 1.00 94.50 83 ILE A C 1
ATOM 609 O O . ILE A 1 83 ? -3.093 5.648 4.873 1.00 94.50 83 ILE A O 1
ATOM 613 N N . LEU A 1 84 ? -1.316 5.336 3.545 1.00 95.38 84 LEU A N 1
ATOM 614 C CA . LEU A 1 84 ? -1.569 3.906 3.349 1.00 95.38 84 LEU A CA 1
ATOM 615 C C . LEU A 1 84 ? -1.446 3.122 4.665 1.00 95.38 84 LEU A C 1
ATOM 617 O O . LEU A 1 84 ? -2.274 2.251 4.919 1.00 95.38 84 LEU A O 1
ATOM 621 N N . LYS A 1 85 ? -0.486 3.464 5.537 1.00 94.88 85 LYS A N 1
ATOM 622 C CA . LYS A 1 85 ? -0.386 2.886 6.889 1.00 94.88 85 LYS A CA 1
ATOM 623 C C . LYS A 1 85 ? -1.630 3.175 7.726 1.00 94.88 85 LYS A C 1
ATOM 625 O O . LYS A 1 85 ? -2.132 2.261 8.369 1.00 94.88 85 LYS A O 1
ATOM 630 N N . ALA A 1 86 ? -2.153 4.401 7.698 1.00 95.75 86 ALA A N 1
ATOM 631 C CA . ALA A 1 86 ? -3.389 4.730 8.404 1.00 95.75 86 ALA A CA 1
ATOM 632 C C . ALA A 1 86 ? -4.583 3.902 7.897 1.00 95.75 86 ALA A C 1
ATOM 634 O O . ALA A 1 86 ? -5.350 3.386 8.705 1.00 95.75 86 ALA A O 1
ATOM 635 N N . ILE A 1 87 ? -4.703 3.706 6.578 1.00 96.00 87 ILE A N 1
ATOM 636 C CA . ILE A 1 87 ? -5.756 2.860 5.987 1.00 96.00 87 ILE A CA 1
ATOM 637 C C . ILE A 1 87 ? -5.604 1.396 6.429 1.00 96.00 87 ILE A C 1
ATOM 639 O O . ILE A 1 87 ? -6.602 0.752 6.747 1.00 96.00 87 ILE A O 1
ATOM 643 N N . ILE A 1 88 ? -4.374 0.872 6.479 1.00 95.44 88 ILE A N 1
ATOM 644 C CA . ILE A 1 88 ? -4.093 -0.477 6.994 1.00 95.44 88 ILE A CA 1
ATOM 645 C C . ILE A 1 88 ? -4.562 -0.598 8.449 1.00 95.44 88 ILE A C 1
ATOM 647 O O . ILE A 1 88 ? -5.294 -1.530 8.762 1.00 95.44 88 ILE A O 1
ATOM 651 N N . GLN A 1 89 ? -4.204 0.355 9.318 1.00 94.56 89 GLN A N 1
ATOM 652 C CA . GLN A 1 89 ? -4.621 0.330 10.727 1.00 94.56 89 GLN A CA 1
ATOM 653 C C . GLN A 1 89 ? -6.143 0.378 10.875 1.00 94.56 89 GLN A C 1
ATOM 655 O O . GLN A 1 89 ? -6.718 -0.421 11.611 1.00 94.56 89 GLN A O 1
ATOM 660 N N . GLN A 1 90 ? -6.807 1.233 10.094 1.00 94.62 90 GLN A N 1
ATOM 661 C CA . GLN A 1 90 ? -8.263 1.307 10.080 1.00 94.62 90 GLN A CA 1
ATOM 662 C C . GLN A 1 90 ? -8.902 -0.024 9.652 1.00 94.62 90 GLN A C 1
ATOM 664 O O . GLN A 1 90 ? -9.838 -0.485 10.300 1.00 94.62 90 GLN A O 1
ATOM 669 N N . LYS A 1 91 ? -8.393 -0.672 8.594 1.00 92.25 91 LYS A N 1
ATOM 670 C CA . LYS A 1 91 ? -8.888 -1.988 8.150 1.00 92.25 91 LYS A CA 1
ATOM 671 C C . LYS A 1 91 ? -8.638 -3.101 9.172 1.00 92.25 91 LYS A C 1
ATOM 673 O O . LYS A 1 91 ? -9.422 -4.041 9.233 1.00 92.25 91 LYS A O 1
ATOM 678 N N . SER A 1 92 ? -7.589 -2.981 9.979 1.00 90.69 92 SER A N 1
ATOM 679 C CA . SER A 1 92 ? -7.288 -3.899 11.083 1.00 90.69 92 SER A CA 1
ATOM 680 C C . SER A 1 92 ? -8.107 -3.625 12.353 1.00 90.69 92 SER A C 1
ATOM 682 O O . SER A 1 92 ? -8.001 -4.384 13.313 1.00 90.69 92 SER A O 1
ATOM 684 N N . GLY A 1 93 ? -8.921 -2.562 12.374 1.00 93.25 93 GLY A N 1
ATOM 685 C CA . GLY A 1 93 ? -9.743 -2.166 13.522 1.00 93.25 93 GLY A CA 1
ATOM 686 C C . GLY A 1 93 ? -9.042 -1.261 14.541 1.00 93.25 93 GLY A C 1
ATOM 687 O O . GLY A 1 93 ? -9.637 -0.942 15.567 1.00 93.25 93 GLY A O 1
ATOM 688 N N . ASP A 1 94 ? -7.812 -0.816 14.271 1.00 94.88 94 ASP A N 1
ATOM 689 C CA . ASP A 1 94 ? -7.077 0.124 15.125 1.00 94.88 94 ASP A CA 1
ATOM 690 C C . ASP A 1 94 ? -7.298 1.574 14.655 1.00 94.88 94 ASP A C 1
ATOM 692 O O . ASP A 1 94 ? -6.470 2.210 13.990 1.00 94.88 94 ASP A O 1
ATOM 696 N N . GLU A 1 95 ? -8.484 2.098 14.967 1.00 93.88 95 GLU A N 1
ATOM 697 C CA . GLU A 1 95 ? -8.882 3.456 14.584 1.00 93.88 95 GLU A CA 1
ATOM 698 C C . GLU A 1 95 ? -8.052 4.546 15.286 1.00 93.88 95 GLU A C 1
ATOM 700 O O . GLU A 1 95 ? -7.825 5.621 14.719 1.00 93.88 95 GLU A O 1
ATOM 705 N N . GLU A 1 96 ? -7.582 4.287 16.509 1.00 95.94 96 GLU A N 1
ATOM 706 C CA . GLU A 1 96 ? -6.787 5.242 17.285 1.00 95.94 96 GLU A CA 1
ATOM 707 C C . GLU A 1 96 ? -5.386 5.408 16.684 1.00 95.94 96 GLU A C 1
ATOM 709 O O . GLU A 1 96 ? -4.915 6.541 16.496 1.00 95.94 96 GLU A O 1
ATOM 714 N N . ALA A 1 97 ? -4.743 4.302 16.293 1.00 94.12 97 ALA A N 1
ATOM 715 C CA . ALA A 1 97 ? -3.470 4.355 15.588 1.00 94.12 97 ALA A CA 1
ATOM 716 C C . ALA A 1 97 ? -3.615 5.047 14.228 1.00 94.12 97 ALA A C 1
ATOM 718 O O . ALA A 1 97 ? -2.805 5.919 13.896 1.00 94.12 97 ALA A O 1
ATOM 719 N N . ALA A 1 98 ? -4.668 4.729 13.465 1.00 95.00 98 ALA A N 1
ATOM 720 C CA . ALA A 1 98 ? -4.946 5.380 12.185 1.00 95.00 98 ALA A CA 1
ATOM 721 C C . ALA A 1 98 ? -5.077 6.906 12.336 1.00 95.00 98 ALA A C 1
ATOM 723 O O . ALA A 1 98 ? -4.426 7.669 11.615 1.00 95.00 98 ALA A O 1
ATOM 724 N N . ARG A 1 99 ? -5.862 7.364 13.321 1.00 95.62 99 ARG A N 1
ATOM 725 C CA . ARG A 1 99 ? -6.046 8.792 13.621 1.00 95.62 99 ARG A CA 1
ATOM 726 C C . ARG A 1 99 ? -4.728 9.465 13.994 1.00 95.62 99 ARG A C 1
ATOM 728 O O . ARG A 1 99 ? -4.428 10.544 13.485 1.00 95.62 99 ARG A O 1
ATOM 735 N N . THR A 1 100 ? -3.936 8.828 14.853 1.00 95.44 100 THR A N 1
ATOM 736 C CA . THR A 1 100 ? -2.637 9.356 15.291 1.00 95.44 100 THR A CA 1
ATOM 737 C C . THR A 1 100 ? -1.681 9.552 14.114 1.00 95.44 100 THR A C 1
ATOM 739 O O . THR A 1 100 ? -1.017 10.587 14.025 1.00 95.44 100 THR A O 1
ATOM 742 N N . ILE A 1 101 ? -1.633 8.589 13.187 1.00 94.19 101 ILE A N 1
ATOM 743 C CA . ILE A 1 101 ? -0.810 8.677 11.974 1.00 94.19 101 ILE A CA 1
ATOM 744 C C . ILE A 1 101 ? -1.248 9.867 11.114 1.00 94.19 101 ILE A C 1
ATOM 746 O O . ILE A 1 101 ? -0.405 10.665 10.706 1.00 94.19 101 ILE A O 1
ATOM 750 N N . LEU A 1 102 ? -2.554 10.022 10.874 1.00 94.44 102 LEU A N 1
ATOM 751 C CA . LEU A 1 102 ? -3.083 11.097 10.030 1.00 94.44 102 LEU A CA 1
ATOM 752 C C . LEU A 1 102 ? -2.844 12.493 10.619 1.00 94.44 102 LEU A C 1
ATOM 754 O O . LEU A 1 102 ? -2.458 13.391 9.876 1.00 94.44 102 LEU A O 1
ATOM 758 N N . ILE A 1 103 ? -3.006 12.666 11.935 1.00 94.31 103 ILE A N 1
ATOM 759 C CA . ILE A 1 103 ? -2.721 13.941 12.619 1.00 94.31 103 ILE A CA 1
ATOM 760 C C . ILE A 1 103 ? -1.238 14.303 12.479 1.00 94.31 103 ILE A C 1
ATOM 762 O O . ILE A 1 103 ? -0.895 15.411 12.074 1.00 94.31 103 ILE A O 1
ATOM 766 N N . ARG A 1 104 ? -0.331 13.359 12.760 1.00 92.75 104 ARG A N 1
ATOM 767 C CA . ARG A 1 104 ? 1.112 13.613 12.616 1.00 92.75 104 ARG A CA 1
ATOM 768 C C . ARG A 1 104 ? 1.495 13.923 11.172 1.00 92.75 104 ARG A C 1
ATOM 770 O O . ARG A 1 104 ? 2.344 14.786 10.938 1.00 92.75 104 ARG A O 1
ATOM 777 N N . TYR A 1 105 ? 0.878 13.233 10.214 1.00 92.94 105 TYR A N 1
ATOM 778 C CA . TYR A 1 105 ? 1.074 13.491 8.793 1.00 92.94 105 TYR A CA 1
ATOM 779 C C . TYR A 1 105 ? 0.645 14.919 8.429 1.00 92.94 105 TYR A C 1
ATOM 781 O O . TYR A 1 105 ? 1.443 15.656 7.848 1.00 92.94 105 TYR A O 1
ATOM 789 N N 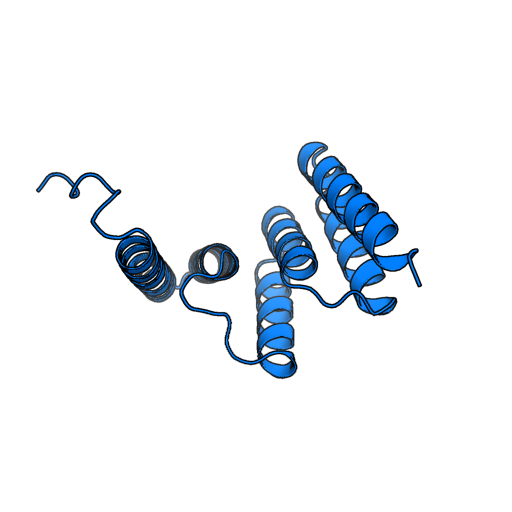. SER A 1 106 ? -0.560 15.349 8.830 1.00 91.38 106 SER A N 1
ATOM 790 C CA . SER A 1 106 ? -1.049 16.705 8.545 1.00 91.38 106 SER A CA 1
ATOM 791 C C . SER A 1 106 ? -0.175 17.776 9.193 1.00 91.38 106 SER A C 1
ATOM 793 O O . SER A 1 106 ? 0.267 18.687 8.500 1.00 91.38 106 SER A O 1
ATOM 795 N N . GLU A 1 107 ? 0.172 17.627 10.475 1.00 91.00 107 GLU A N 1
ATOM 796 C CA . GLU A 1 107 ? 1.045 18.575 11.182 1.00 91.00 107 GLU A CA 1
ATOM 797 C C . GLU A 1 107 ? 2.421 18.710 10.512 1.00 91.00 107 GLU A C 1
ATOM 799 O O . GLU A 1 107 ? 3.003 19.796 10.460 1.00 91.00 107 GLU A O 1
ATOM 804 N N . THR A 1 108 ? 2.972 17.601 10.012 1.00 90.94 108 THR A N 1
ATOM 805 C CA . THR A 1 108 ? 4.279 17.601 9.345 1.00 90.94 108 THR A CA 1
ATOM 806 C C . THR A 1 108 ? 4.199 18.296 7.988 1.00 90.94 108 THR A C 1
ATOM 808 O O . THR A 1 108 ? 5.062 19.118 7.673 1.00 90.94 108 THR A O 1
ATOM 811 N N . VAL A 1 109 ? 3.162 18.004 7.199 1.00 88.88 109 VAL A N 1
ATOM 812 C CA . VAL A 1 109 ? 2.942 18.635 5.890 1.00 88.88 109 VAL A CA 1
ATOM 813 C C . VAL A 1 109 ? 2.692 20.137 6.044 1.00 88.88 109 VAL A C 1
ATOM 815 O O . VAL A 1 109 ? 3.298 20.930 5.327 1.00 88.88 109 VAL A O 1
ATOM 818 N N . GLU A 1 110 ? 1.881 20.559 7.014 1.00 86.50 110 GLU A N 1
ATOM 819 C CA . GLU A 1 110 ? 1.622 21.979 7.295 1.00 86.50 110 GLU A CA 1
ATOM 820 C C . GLU A 1 110 ? 2.896 22.740 7.677 1.00 86.50 110 GLU A C 1
ATOM 822 O O . GLU A 1 110 ? 3.158 23.828 7.155 1.00 86.50 110 GLU A O 1
ATOM 827 N N . LYS A 1 111 ? 3.743 22.144 8.528 1.00 86.44 111 LYS A N 1
ATOM 828 C CA . LYS A 1 111 ? 5.051 22.718 8.884 1.00 86.44 111 LYS A CA 1
ATOM 829 C C . LYS A 1 111 ? 5.962 22.869 7.666 1.00 86.44 111 LYS A C 1
ATOM 831 O O . LYS A 1 111 ? 6.658 23.874 7.555 1.00 86.44 111 LYS A O 1
ATOM 836 N N . GLN A 1 112 ? 5.960 21.898 6.753 1.00 83.50 112 GLN A N 1
ATOM 837 C CA . GLN A 1 112 ? 6.773 21.944 5.531 1.00 83.50 112 GLN A CA 1
ATOM 838 C C . GLN A 1 112 ? 6.265 22.974 4.516 1.00 83.50 112 GLN A C 1
ATOM 840 O O . GLN A 1 112 ? 7.065 23.570 3.798 1.00 83.50 112 GLN A O 1
ATOM 845 N N . MET A 1 113 ? 4.954 23.208 4.478 1.00 76.50 113 MET A N 1
ATOM 846 C CA . MET A 1 113 ? 4.303 24.126 3.540 1.00 76.50 113 MET A CA 1
ATOM 847 C C . MET A 1 113 ? 4.184 25.566 4.077 1.00 76.50 113 MET A C 1
ATOM 849 O O . MET A 1 113 ? 3.586 26.419 3.420 1.00 76.50 113 MET A O 1
ATOM 853 N N . GLY A 1 114 ? 4.765 25.860 5.246 1.00 67.31 114 GLY A N 1
ATOM 854 C CA . GLY A 1 114 ? 4.906 27.219 5.776 1.00 67.31 114 GLY A CA 1
ATOM 855 C C . GLY A 1 114 ? 3.658 27.809 6.442 1.00 67.31 114 GLY A C 1
ATOM 856 O O . GLY A 1 114 ? 3.572 29.029 6.566 1.00 67.31 114 GLY A O 1
ATOM 857 N N . GLY A 1 115 ? 2.700 26.986 6.873 1.00 59.41 115 GLY A N 1
ATOM 858 C CA . GLY A 1 115 ? 1.489 27.446 7.561 1.00 59.41 115 GLY A CA 1
ATOM 859 C C . GLY A 1 115 ? 0.295 26.504 7.373 1.00 59.41 115 GLY A C 1
ATOM 860 O O . GLY A 1 115 ? 0.381 25.557 6.588 1.00 59.41 115 GLY A O 1
ATOM 861 N N . PRO A 1 116 ? -0.820 26.737 8.090 1.00 58.69 116 PRO A N 1
ATOM 862 C CA . PRO A 1 116 ? -2.017 25.915 7.960 1.00 58.69 116 PRO A CA 1
ATOM 863 C C . PRO A 1 116 ? -2.650 26.116 6.577 1.00 58.69 116 PRO A C 1
ATOM 865 O O . PRO A 1 116 ? -3.136 27.199 6.253 1.00 58.69 116 PRO A O 1
ATOM 868 N N . HIS A 1 117 ? -2.629 25.0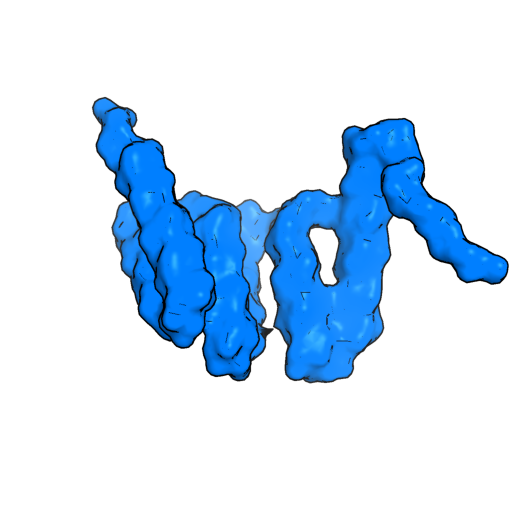61 5.761 1.00 57.38 117 HIS A N 1
ATOM 869 C CA . HIS A 1 117 ? -3.337 25.000 4.471 1.00 57.38 117 HIS A CA 1
ATOM 870 C C . HIS A 1 117 ? -4.685 24.288 4.584 1.00 57.38 117 HIS A C 1
ATOM 872 O O . HIS A 1 117 ? -5.515 24.390 3.680 1.00 57.38 117 HIS A O 1
ATOM 878 N N . LEU A 1 118 ? -4.922 23.577 5.688 1.00 54.91 118 LEU A N 1
ATOM 879 C CA . LEU A 1 118 ? -6.247 23.085 6.023 1.00 54.91 118 LEU A CA 1
ATOM 880 C C . LEU A 1 118 ? -7.058 24.247 6.613 1.00 54.91 118 LEU A C 1
ATOM 882 O O . LEU A 1 118 ? -6.547 24.962 7.482 1.00 54.91 118 LEU A O 1
ATOM 886 N N . PRO A 1 119 ? -8.315 24.464 6.179 1.00 48.91 119 PRO A N 1
ATOM 887 C CA . PRO A 1 119 ? -9.204 25.326 6.935 1.00 48.91 119 PRO A CA 1
ATOM 888 C C . PRO A 1 119 ? -9.301 24.721 8.333 1.00 48.91 119 PRO A C 1
ATOM 890 O O . PRO A 1 119 ? -9.631 23.540 8.466 1.00 48.91 119 PRO A O 1
ATOM 893 N N . ALA A 1 120 ? -8.947 25.514 9.349 1.00 49.91 120 ALA A N 1
ATOM 89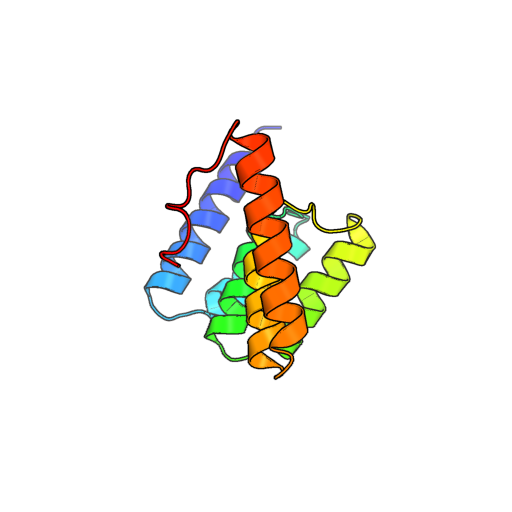4 C CA . ALA A 1 120 ? -9.119 25.151 10.746 1.00 49.91 120 ALA A CA 1
ATOM 895 C C . ALA A 1 120 ? -10.499 24.509 10.883 1.00 49.91 120 ALA A C 1
ATOM 897 O O . ALA A 1 120 ? -11.496 25.146 10.534 1.00 49.91 120 ALA A O 1
ATOM 898 N N . ALA A 1 121 ? -10.532 23.226 11.258 1.00 48.38 121 ALA A N 1
ATOM 899 C CA . ALA A 1 121 ? -11.777 22.493 11.405 1.00 48.38 121 ALA A CA 1
ATOM 900 C C . ALA A 1 121 ? -12.725 23.372 12.225 1.00 48.38 121 ALA A C 1
ATOM 902 O O . ALA A 1 121 ? -12.354 23.807 13.316 1.00 48.38 121 ALA A O 1
ATOM 903 N N . ALA A 1 122 ? -13.868 23.723 11.631 1.00 45.00 122 ALA A N 1
ATOM 904 C CA . ALA A 1 122 ? -14.848 24.596 12.249 1.00 45.00 122 ALA A CA 1
ATOM 905 C C . ALA A 1 122 ? -15.190 24.025 13.631 1.00 45.00 122 ALA A C 1
ATOM 907 O O . ALA A 1 122 ? -15.725 22.919 13.726 1.00 45.00 122 ALA A O 1
ATOM 908 N N . ALA A 1 123 ? -14.767 24.755 14.662 1.00 40.31 123 ALA A N 1
ATOM 909 C CA . ALA A 1 123 ? -15.131 24.526 16.051 1.00 40.31 123 ALA A CA 1
ATOM 910 C C . ALA A 1 123 ? -16.617 24.831 16.272 1.00 40.31 123 ALA A C 1
ATOM 912 O O . ALA A 1 123 ? -17.145 25.724 15.565 1.00 40.31 123 ALA A O 1
#